Protein AF-A0A8S0RUM5-F1 (afdb_monomer)

InterPro domains:
  IPR011009 Protein kinase-like domain superfamily [SSF56112] (21-64)

Secondary structure (DSSP, 8-state):
---------------S-S------PPP--HHHHHHHTTTT-GGGEEEEETTEEEE----TTS--SHHHHH-TTSGGGGS-GGGTT-S-HHHHHHHHHHHHHHT-SSSTTSPPHHHHHHHHHHHHT-

Radius of gyration: 18.75 Å; Cα contacts (8 Å, |Δi|>4): 75; chains: 1; bounding box: 41×45×43 Å

Mean predicted aligned error: 11.13 Å

Structure (mmCIF, N/CA/C/O backbone):
data_AF-A0A8S0RUM5-F1
#
_entry.id   AF-A0A8S0RUM5-F1
#
loop_
_atom_site.group_PDB
_atom_site.id
_atom_site.type_symbol
_atom_site.label_atom_id
_atom_site.label_alt_id
_atom_site.label_comp_id
_atom_site.label_asym_id
_atom_site.label_entity_id
_atom_site.label_seq_id
_atom_site.pdbx_PDB_ins_code
_atom_site.Cartn_x
_atom_site.Cartn_y
_atom_site.Cartn_z
_atom_site.occupancy
_atom_site.B_iso_or_equiv
_atom_site.auth_seq_id
_atom_site.auth_comp_id
_atom_site.auth_asym_id
_atom_site.auth_atom_id
_atom_site.pdbx_PDB_model_num
ATOM 1 N N . MET A 1 1 ? 23.523 -12.762 -22.769 1.00 34.81 1 MET A N 1
ATOM 2 C CA . MET A 1 1 ? 23.189 -13.859 -21.831 1.00 34.81 1 MET A CA 1
ATOM 3 C C . MET A 1 1 ? 21.965 -13.435 -21.033 1.00 34.81 1 MET A C 1
ATOM 5 O O . MET A 1 1 ? 22.093 -12.674 -20.083 1.00 34.81 1 MET A O 1
ATOM 9 N N . SER A 1 2 ? 20.772 -13.821 -21.484 1.00 35.59 2 SER A N 1
ATOM 10 C CA . SER A 1 2 ? 19.510 -13.407 -20.863 1.00 35.59 2 SER A CA 1
ATOM 11 C C . SER A 1 2 ? 19.361 -14.082 -19.500 1.00 35.59 2 SER A C 1
ATOM 13 O O . SER A 1 2 ? 19.150 -15.293 -19.429 1.00 35.59 2 SER A O 1
ATOM 15 N N . LYS A 1 3 ? 19.505 -13.318 -18.412 1.00 47.19 3 LYS A N 1
ATOM 16 C CA . LYS A 1 3 ? 19.184 -13.803 -17.067 1.00 47.19 3 LYS A CA 1
ATOM 17 C C . LYS A 1 3 ? 17.674 -14.049 -17.022 1.00 47.19 3 LYS A C 1
ATOM 19 O O . LYS A 1 3 ? 16.892 -13.106 -17.071 1.00 47.19 3 LYS A O 1
ATOM 24 N N . LYS A 1 4 ? 17.265 -15.321 -17.008 1.00 35.81 4 LYS A N 1
ATOM 25 C CA . LYS A 1 4 ? 15.861 -15.699 -16.812 1.00 35.81 4 LYS A CA 1
ATOM 26 C C . LYS A 1 4 ? 15.428 -15.215 -15.420 1.00 35.81 4 LYS A C 1
ATOM 28 O O . LYS A 1 4 ? 16.185 -15.437 -14.471 1.00 35.81 4 LYS A O 1
ATOM 33 N N . PRO A 1 5 ? 14.257 -14.575 -15.275 1.00 40.28 5 PRO A N 1
ATOM 34 C CA . PRO A 1 5 ? 13.740 -14.231 -13.959 1.00 40.28 5 PRO A CA 1
ATOM 35 C C . PRO A 1 5 ? 13.565 -15.523 -13.153 1.00 40.28 5 PRO A C 1
ATOM 37 O O . PRO A 1 5 ? 12.939 -16.477 -13.622 1.00 40.28 5 PRO A O 1
ATOM 40 N N . LYS A 1 6 ? 14.169 -15.585 -11.961 1.00 40.16 6 LYS A N 1
ATOM 41 C CA . LYS A 1 6 ? 13.940 -16.688 -11.026 1.00 40.16 6 LYS A CA 1
ATOM 42 C C . LYS A 1 6 ? 12.518 -16.535 -10.496 1.00 40.16 6 LYS A C 1
ATOM 44 O O . LYS A 1 6 ? 12.236 -15.601 -9.753 1.00 40.16 6 LYS A O 1
ATOM 49 N N . LEU A 1 7 ? 11.624 -17.431 -10.910 1.00 43.28 7 LEU A N 1
ATOM 50 C CA . LEU A 1 7 ? 10.330 -17.578 -10.259 1.00 43.28 7 LEU A CA 1
ATOM 51 C C . LEU A 1 7 ? 10.585 -18.034 -8.826 1.00 43.28 7 LEU A C 1
ATOM 53 O O . LEU A 1 7 ? 11.175 -19.093 -8.605 1.00 43.28 7 LEU A O 1
ATOM 57 N N . VAL A 1 8 ? 10.129 -17.238 -7.864 1.00 39.03 8 VAL A N 1
ATOM 58 C CA . VAL A 1 8 ? 9.930 -17.714 -6.500 1.00 39.03 8 VAL A CA 1
ATOM 59 C C . VAL A 1 8 ? 8.791 -18.724 -6.582 1.00 39.03 8 VAL A C 1
ATOM 61 O O . VAL A 1 8 ? 7.615 -18.374 -6.547 1.00 39.03 8 VAL A O 1
ATOM 64 N N . HIS A 1 9 ? 9.143 -19.991 -6.776 1.00 33.19 9 HIS A N 1
ATOM 65 C CA . HIS A 1 9 ? 8.258 -21.091 -6.450 1.00 33.19 9 HIS A CA 1
ATOM 66 C C . HIS A 1 9 ? 8.131 -21.074 -4.928 1.00 33.19 9 HIS A C 1
ATOM 68 O O . HIS A 1 9 ? 8.984 -21.607 -4.223 1.00 33.19 9 HIS A O 1
ATOM 74 N N . CYS A 1 10 ? 7.105 -20.405 -4.404 1.00 33.91 10 CYS A N 1
ATOM 75 C CA . CYS A 1 10 ? 6.753 -20.542 -2.999 1.00 33.91 10 CYS A CA 1
ATOM 76 C C . CYS A 1 10 ? 6.012 -21.875 -2.824 1.00 33.91 10 CYS A C 1
ATOM 78 O O . CYS A 1 10 ? 4.830 -21.914 -2.505 1.00 33.91 10 CYS A O 1
ATOM 80 N N . SER A 1 11 ? 6.701 -22.990 -3.073 1.00 33.28 11 SER A N 1
ATOM 81 C CA . SER A 1 11 ? 6.450 -24.166 -2.254 1.00 33.28 11 SER A CA 1
ATOM 82 C C . SER A 1 11 ? 7.289 -23.960 -1.013 1.00 33.28 11 SER A C 1
ATOM 84 O O . SER A 1 11 ? 8.488 -24.240 -0.997 1.00 33.28 11 SER A O 1
ATOM 86 N N . PHE A 1 12 ? 6.654 -23.439 0.022 1.00 35.84 12 PHE A N 1
ATOM 87 C CA . PHE A 1 12 ? 7.101 -23.741 1.363 1.00 35.84 12 PHE A CA 1
ATOM 88 C C . PHE A 1 12 ? 6.912 -25.257 1.529 1.00 35.84 12 PHE A C 1
ATOM 90 O O . PHE A 1 12 ? 5.824 -25.724 1.852 1.00 35.84 12 PHE A O 1
ATOM 97 N N . VAL A 1 13 ? 7.928 -26.047 1.166 1.00 35.97 13 VAL A N 1
ATOM 98 C CA . VAL A 1 13 ? 8.019 -27.421 1.653 1.00 35.97 13 VAL A CA 1
ATOM 99 C C . VAL A 1 13 ? 8.534 -27.279 3.074 1.00 35.97 13 VAL A C 1
ATOM 101 O O . VAL A 1 13 ? 9.727 -27.096 3.293 1.00 35.97 13 VAL A O 1
ATOM 104 N N . SER A 1 14 ? 7.612 -27.279 4.029 1.00 35.78 14 SER A N 1
ATOM 105 C CA . SER A 1 14 ? 7.935 -27.696 5.386 1.00 35.78 14 SER A CA 1
ATOM 106 C C . SER A 1 14 ? 7.736 -29.197 5.451 1.00 35.78 14 SER A C 1
ATOM 108 O O . SER A 1 14 ? 6.626 -29.674 5.673 1.00 35.78 14 SER A O 1
ATOM 110 N N . GLU A 1 15 ? 8.815 -29.940 5.249 1.00 60.62 15 GLU A N 1
ATOM 111 C CA . GLU A 1 15 ? 8.984 -31.188 5.983 1.00 60.62 15 GLU A CA 1
ATOM 112 C C . GLU A 1 15 ? 9.389 -30.785 7.400 1.00 60.62 15 GLU A C 1
ATOM 114 O O . GLU A 1 15 ? 10.513 -30.359 7.634 1.00 60.62 15 GLU A O 1
ATOM 119 N N . ASP A 1 16 ? 8.393 -30.694 8.284 1.00 43.38 16 ASP A N 1
ATOM 120 C CA . ASP A 1 16 ? 8.361 -31.410 9.564 1.00 43.38 16 ASP A CA 1
ATOM 121 C C . ASP A 1 16 ? 7.113 -31.017 10.380 1.00 43.38 16 ASP A C 1
ATOM 123 O O . ASP A 1 16 ? 6.538 -29.938 10.242 1.00 43.38 16 ASP A O 1
ATOM 127 N N . ALA A 1 17 ? 6.624 -31.990 11.144 1.00 51.34 17 ALA A N 1
ATOM 128 C CA . ALA A 1 17 ? 5.237 -32.171 11.548 1.00 51.34 17 ALA A CA 1
ATOM 129 C C . ALA A 1 17 ? 4.653 -31.144 12.548 1.00 51.34 17 ALA A C 1
ATOM 131 O O . ALA A 1 17 ? 5.326 -30.663 13.453 1.00 51.34 17 ALA A O 1
ATOM 132 N N . ALA A 1 18 ? 3.325 -30.969 12.433 1.00 44.50 18 ALA A N 1
ATOM 133 C CA . ALA A 1 18 ? 2.377 -30.404 13.407 1.00 44.50 18 ALA A CA 1
ATOM 134 C C . ALA A 1 18 ? 2.308 -28.868 13.577 1.00 44.50 18 ALA A C 1
ATOM 136 O O . ALA A 1 18 ? 2.697 -28.342 14.610 1.00 44.50 18 ALA A O 1
ATOM 137 N N . ASN A 1 19 ? 1.684 -28.163 12.620 1.00 40.94 19 ASN A N 1
ATOM 138 C CA . ASN A 1 19 ? 0.567 -27.222 12.864 1.00 40.94 19 ASN A CA 1
ATOM 139 C C . ASN A 1 19 ? 0.061 -26.679 11.514 1.00 40.94 19 ASN A C 1
ATOM 141 O O . ASN A 1 19 ? 0.758 -25.934 10.828 1.00 40.94 19 ASN A O 1
ATOM 145 N N . GLN A 1 20 ? -1.139 -27.073 11.092 1.00 49.50 20 GLN A N 1
ATOM 146 C CA . GLN A 1 20 ? -1.671 -26.726 9.775 1.00 49.50 20 GLN A CA 1
ATOM 147 C C . GLN A 1 20 ? -2.290 -25.319 9.789 1.00 49.50 20 GLN A C 1
ATOM 149 O O . GLN A 1 20 ? -3.509 -25.171 9.837 1.00 49.50 20 GLN A O 1
ATOM 154 N N . SER A 1 21 ? -1.465 -24.270 9.705 1.00 48.81 21 SER A N 1
ATOM 155 C CA . SER A 1 21 ? -1.946 -22.958 9.262 1.00 48.81 21 SER A CA 1
ATOM 156 C C . SER A 1 21 ? -2.039 -22.981 7.734 1.00 48.81 21 SER A C 1
ATOM 158 O O . SER A 1 21 ? -1.058 -22.926 6.997 1.00 48.81 21 SER A O 1
ATOM 160 N N . LYS A 1 22 ? -3.259 -23.166 7.231 1.00 45.38 22 LYS A N 1
ATOM 161 C CA . LYS A 1 22 ? -3.564 -23.131 5.799 1.00 45.38 22 LYS A CA 1
ATOM 162 C C . LYS A 1 22 ? -3.261 -21.714 5.296 1.00 45.38 22 LYS A C 1
ATOM 164 O O . LYS A 1 22 ? -4.058 -20.804 5.507 1.00 45.38 22 LYS A O 1
ATOM 169 N N . SER A 1 23 ? -2.090 -21.493 4.699 1.00 58.38 23 SER A N 1
ATOM 170 C CA . SER A 1 23 ? -1.753 -20.193 4.124 1.00 58.38 23 SER A CA 1
ATOM 171 C C . SER A 1 23 ? -2.713 -19.915 2.964 1.00 58.38 23 SER A C 1
ATOM 173 O O . SER A 1 23 ? -2.686 -20.582 1.934 1.00 58.38 23 SER A O 1
ATOM 175 N N . ASN A 1 24 ? -3.595 -18.925 3.124 1.00 62.47 24 ASN A N 1
ATOM 176 C CA . ASN A 1 24 ? -4.504 -18.456 2.068 1.00 62.47 24 ASN A CA 1
ATOM 177 C C . ASN A 1 24 ? -3.758 -17.609 1.015 1.00 62.47 24 ASN A C 1
ATOM 179 O O . ASN A 1 24 ? -4.287 -16.628 0.495 1.00 62.47 24 ASN A O 1
ATOM 183 N N . ALA A 1 25 ? -2.497 -17.943 0.732 1.00 69.44 25 ALA A N 1
ATOM 184 C CA . ALA A 1 25 ? -1.697 -17.229 -0.244 1.00 69.44 25 ALA A CA 1
ATOM 185 C C . ALA A 1 25 ? -2.206 -17.557 -1.650 1.00 69.44 25 ALA A C 1
ATOM 187 O O . ALA A 1 25 ? -2.301 -18.721 -2.043 1.00 69.44 25 ALA A O 1
ATOM 188 N N . MET A 1 26 ? -2.531 -16.519 -2.416 1.00 73.25 26 MET A N 1
ATOM 189 C CA . MET A 1 26 ? -2.928 -16.684 -3.806 1.00 73.25 26 MET A CA 1
ATOM 190 C C . MET A 1 26 ? -1.706 -17.070 -4.646 1.00 73.25 26 MET A C 1
ATOM 192 O O . MET A 1 26 ? -0.671 -16.404 -4.597 1.00 73.25 26 MET A O 1
ATOM 196 N N . VAL A 1 27 ? -1.826 -18.155 -5.409 1.00 83.25 27 VAL A N 1
ATOM 197 C CA . VAL A 1 27 ? -0.780 -18.632 -6.320 1.00 83.25 27 VAL A CA 1
ATOM 198 C C . VAL A 1 27 ? -1.059 -18.092 -7.719 1.00 83.25 27 VAL A C 1
ATOM 200 O O . VAL A 1 27 ? -2.176 -18.217 -8.211 1.00 83.25 27 VAL A O 1
ATOM 203 N N . PHE A 1 28 ? -0.034 -17.532 -8.366 1.00 84.94 28 PHE A N 1
ATOM 204 C CA . PHE A 1 28 ? -0.114 -17.008 -9.731 1.00 84.94 28 PHE A CA 1
ATOM 205 C C . PHE A 1 28 ? 0.839 -17.751 -10.664 1.00 84.94 28 PHE A C 1
ATOM 207 O O . PHE A 1 28 ? 1.995 -18.021 -10.332 1.00 84.94 28 PHE A O 1
ATOM 214 N N . SER A 1 29 ? 0.371 -18.034 -11.871 1.00 90.31 29 SER A N 1
ATOM 215 C CA . SER A 1 29 ? 1.173 -18.550 -12.972 1.00 90.31 29 SER A CA 1
ATOM 216 C C . SER A 1 29 ? 2.084 -17.469 -13.562 1.00 90.31 29 SER A C 1
ATOM 218 O O . SER A 1 29 ? 1.793 -16.271 -13.538 1.00 90.31 29 SER A O 1
ATOM 220 N N . PHE A 1 30 ? 3.175 -17.894 -14.205 1.00 89.12 30 PHE A N 1
ATOM 221 C CA . PHE A 1 30 ? 4.058 -16.976 -14.930 1.00 89.12 30 PHE A CA 1
ATOM 222 C C . PHE A 1 30 ? 3.310 -16.147 -15.987 1.00 89.12 30 PHE A C 1
ATOM 224 O O . PHE A 1 30 ? 3.631 -14.977 -16.202 1.00 89.12 30 PHE A O 1
ATOM 231 N N . ARG A 1 31 ? 2.299 -16.733 -16.641 1.00 91.38 31 ARG A N 1
ATOM 232 C CA . ARG A 1 31 ? 1.486 -16.051 -17.657 1.00 91.38 31 ARG A CA 1
ATOM 233 C C . ARG A 1 31 ? 0.673 -14.905 -17.052 1.00 91.38 31 ARG A C 1
ATOM 235 O O . ARG A 1 31 ? 0.619 -13.829 -17.650 1.00 91.38 31 ARG A O 1
ATOM 242 N N . GLU A 1 32 ? 0.088 -15.109 -15.876 1.00 90.44 32 GLU A N 1
ATOM 243 C CA . GLU A 1 32 ? -0.632 -14.060 -15.144 1.00 90.44 32 GLU A CA 1
ATOM 244 C C . GLU A 1 32 ? 0.317 -12.938 -14.734 1.00 90.44 32 GLU A C 1
ATOM 246 O O . GLU A 1 32 ? 0.037 -11.778 -15.016 1.00 90.44 32 GLU A O 1
ATOM 251 N N . LEU A 1 33 ? 1.488 -13.273 -14.183 1.00 90.88 33 LEU A N 1
ATOM 252 C CA . LEU A 1 33 ? 2.501 -12.279 -13.815 1.00 90.88 33 LEU A CA 1
ATOM 253 C C . LEU A 1 33 ? 3.005 -11.484 -15.028 1.00 90.88 33 LEU A C 1
ATOM 255 O O . LEU A 1 33 ? 3.166 -10.264 -14.962 1.00 90.88 33 LEU A O 1
ATOM 259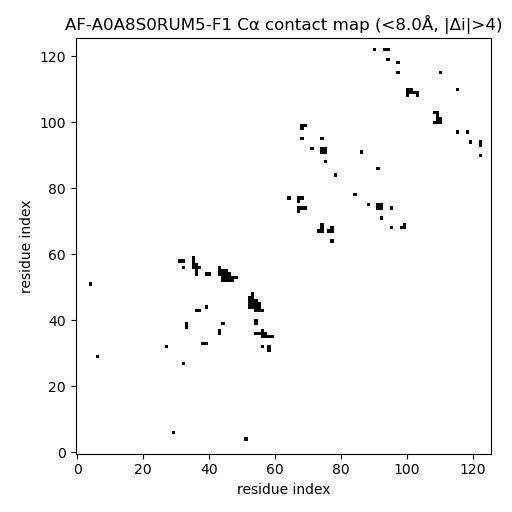 N N . THR A 1 34 ? 3.215 -12.157 -16.160 1.00 91.44 34 THR A N 1
ATOM 260 C CA . THR A 1 34 ? 3.625 -11.518 -17.419 1.00 91.44 34 THR A CA 1
ATOM 261 C C . THR A 1 34 ? 2.554 -10.543 -17.899 1.00 91.44 34 THR A C 1
ATOM 263 O O . THR A 1 34 ? 2.871 -9.417 -18.267 1.00 91.44 34 THR A O 1
ATOM 266 N N . THR A 1 35 ? 1.282 -10.941 -17.857 1.00 93.25 35 THR A N 1
ATOM 267 C CA . THR A 1 35 ? 0.160 -10.081 -18.259 1.00 93.25 35 THR A CA 1
ATOM 268 C C . THR A 1 35 ? 0.027 -8.891 -17.307 1.00 93.25 35 THR A C 1
ATOM 270 O O . THR A 1 35 ? -0.004 -7.744 -17.749 1.00 93.25 35 THR A O 1
ATOM 273 N N . ALA A 1 36 ? 0.069 -9.147 -15.996 1.00 91.62 36 ALA A N 1
ATOM 274 C CA . ALA A 1 36 ? -0.059 -8.136 -14.955 1.00 91.62 36 ALA A CA 1
ATOM 275 C C . ALA A 1 36 ? 1.032 -7.061 -15.035 1.00 91.62 36 ALA A C 1
ATOM 277 O O . ALA A 1 36 ? 0.753 -5.888 -14.795 1.00 91.62 36 ALA A O 1
ATOM 278 N N . THR A 1 37 ? 2.264 -7.443 -15.380 1.00 92.88 37 THR A N 1
ATOM 279 C CA . THR A 1 37 ? 3.421 -6.534 -15.504 1.00 92.88 37 THR A CA 1
ATOM 280 C C . THR A 1 37 ? 3.594 -5.945 -16.907 1.00 92.88 37 THR A C 1
ATOM 282 O O . THR A 1 37 ? 4.571 -5.232 -17.152 1.00 92.88 37 THR A O 1
ATOM 285 N N . ASN A 1 38 ? 2.667 -6.224 -17.834 1.00 93.06 38 ASN A N 1
ATOM 286 C CA . ASN A 1 38 ? 2.761 -5.855 -19.248 1.00 93.06 38 ASN A CA 1
ATOM 287 C C . ASN A 1 38 ? 4.079 -6.336 -19.885 1.00 93.06 38 ASN A C 1
ATOM 289 O O . ASN A 1 38 ? 4.837 -5.550 -20.446 1.00 93.06 38 ASN A O 1
ATOM 293 N N . HIS A 1 39 ? 4.363 -7.633 -19.762 1.00 93.75 39 HIS A N 1
ATOM 294 C CA . HIS A 1 39 ? 5.580 -8.307 -20.222 1.00 93.75 39 HIS A CA 1
ATOM 295 C C . HIS A 1 39 ? 6.874 -7.786 -19.581 1.00 93.75 39 HIS A C 1
ATOM 297 O O . HIS A 1 39 ? 7.885 -7.651 -20.269 1.00 93.75 39 HIS A O 1
ATOM 303 N N . PHE A 1 40 ? 6.856 -7.491 -18.275 1.00 93.00 40 PHE A N 1
ATOM 304 C CA . PHE A 1 40 ? 8.020 -6.960 -17.548 1.00 93.00 40 PHE A CA 1
ATOM 305 C C . PHE A 1 40 ? 8.616 -5.696 -18.203 1.00 93.00 40 PHE A C 1
ATOM 307 O O . PHE A 1 40 ? 9.833 -5.522 -18.282 1.00 93.00 40 PHE A O 1
ATOM 314 N N . ARG A 1 41 ? 7.754 -4.806 -18.716 1.00 92.19 41 ARG A N 1
ATOM 315 C CA . ARG A 1 41 ? 8.178 -3.560 -19.374 1.00 92.19 41 ARG A CA 1
ATOM 316 C C . ARG A 1 41 ? 8.951 -2.645 -18.423 1.00 92.19 41 ARG A C 1
ATOM 318 O O . ARG A 1 41 ? 8.614 -2.527 -17.248 1.00 92.19 41 ARG A O 1
ATOM 325 N N . GLN A 1 42 ? 9.904 -1.887 -18.971 1.00 89.88 42 GLN A N 1
ATOM 326 C CA . GLN A 1 42 ? 10.715 -0.930 -18.206 1.00 89.88 42 GLN A CA 1
ATOM 327 C C . GLN A 1 42 ? 9.878 0.153 -17.508 1.00 89.88 42 GLN A C 1
ATOM 329 O O . GLN A 1 42 ? 10.213 0.559 -16.404 1.00 89.88 42 GLN A O 1
ATOM 334 N N . GLY A 1 43 ? 8.760 0.587 -18.101 1.00 87.62 43 GLY A N 1
ATOM 335 C CA . GLY A 1 43 ? 7.846 1.544 -17.459 1.00 87.62 43 GLY A CA 1
ATOM 336 C C . GLY A 1 43 ? 7.168 1.010 -16.189 1.00 87.62 43 GLY A C 1
ATOM 337 O O . GLY A 1 43 ? 6.649 1.789 -15.397 1.00 87.62 43 GLY A O 1
ATOM 338 N N . SER A 1 44 ? 7.191 -0.307 -15.981 1.00 85.56 44 SER A N 1
ATOM 339 C CA . SER A 1 44 ? 6.726 -0.956 -14.7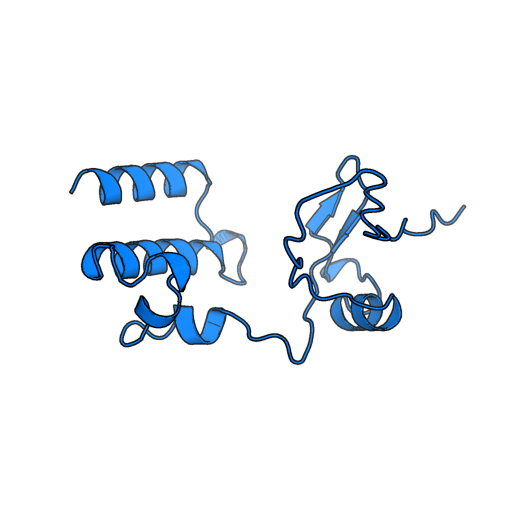58 1.00 85.56 44 SER A CA 1
ATOM 340 C C . SER A 1 44 ? 7.865 -1.222 -13.771 1.00 85.56 44 SER A C 1
ATOM 342 O O . SER A 1 44 ? 7.596 -1.687 -12.672 1.00 85.56 44 SER A O 1
ATOM 344 N N . PHE A 1 45 ? 9.127 -0.986 -14.128 1.00 87.56 45 PHE A N 1
ATOM 345 C CA . PHE A 1 45 ? 10.261 -1.264 -13.250 1.00 87.56 45 PHE A CA 1
ATOM 346 C C . PHE A 1 45 ? 10.257 -0.320 -12.041 1.00 87.56 45 PHE A C 1
ATOM 348 O O . PHE A 1 45 ? 10.157 0.895 -12.191 1.00 87.56 45 PHE A O 1
ATOM 355 N N . ILE A 1 46 ? 10.359 -0.893 -10.843 1.00 88.44 46 ILE A N 1
ATOM 356 C CA . ILE A 1 46 ? 10.389 -0.158 -9.572 1.00 88.44 46 ILE A CA 1
ATOM 357 C C . ILE A 1 46 ? 11.828 -0.055 -9.053 1.00 88.44 46 ILE A C 1
ATOM 359 O O . ILE A 1 46 ? 12.228 0.992 -8.555 1.00 88.44 46 ILE A O 1
ATOM 363 N N . GLY A 1 47 ? 12.608 -1.132 -9.166 1.00 89.38 47 GLY A N 1
ATOM 364 C CA . GLY A 1 47 ? 13.977 -1.199 -8.656 1.00 89.38 47 GLY A CA 1
ATOM 365 C C . GLY A 1 47 ? 14.552 -2.611 -8.729 1.00 89.38 47 GLY A C 1
ATOM 366 O O . GLY A 1 47 ? 13.862 -3.547 -9.121 1.00 89.38 47 GLY A O 1
ATOM 367 N N . GLU A 1 48 ? 15.815 -2.777 -8.348 1.00 93.88 48 GLU A N 1
ATOM 368 C CA . GLU A 1 48 ? 16.490 -4.079 -8.297 1.00 93.88 48 GLU A CA 1
ATOM 369 C C . GLU A 1 48 ? 17.118 -4.275 -6.916 1.00 93.88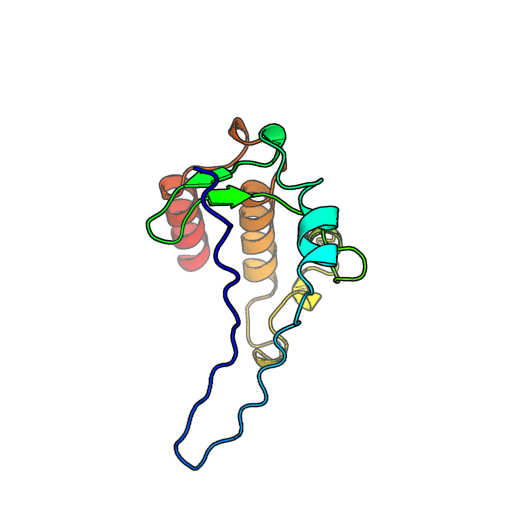 48 GLU A C 1
ATOM 371 O O . GLU A 1 48 ? 17.839 -3.409 -6.422 1.00 93.88 48 GLU A O 1
ATOM 376 N N . GLY A 1 49 ? 16.801 -5.403 -6.281 1.00 87.25 49 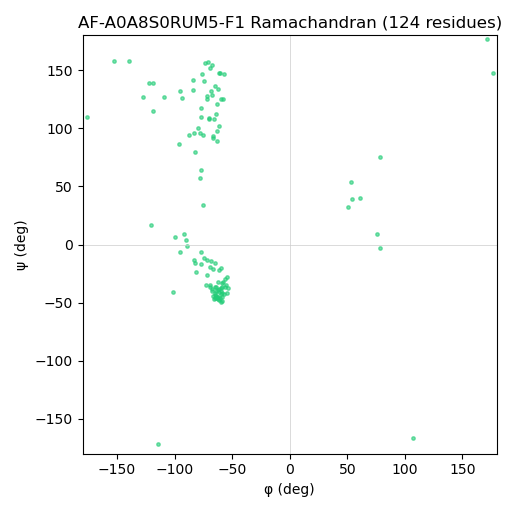GLY A N 1
ATOM 377 C CA . GLY A 1 49 ? 17.391 -5.826 -5.011 1.00 87.25 49 GLY A CA 1
ATOM 378 C C . GLY A 1 49 ? 18.219 -7.100 -5.175 1.00 87.25 49 GLY A C 1
ATOM 379 O O . GLY A 1 49 ? 18.395 -7.610 -6.279 1.00 87.25 49 GLY A O 1
ATOM 380 N N . SER A 1 50 ? 18.676 -7.686 -4.066 1.00 91.44 50 SER A N 1
ATOM 381 C CA . SER A 1 50 ? 19.424 -8.959 -4.075 1.00 91.44 50 SER A CA 1
ATOM 382 C C . SER A 1 50 ? 18.630 -10.143 -4.650 1.00 91.44 50 SER A C 1
ATOM 384 O O . SER A 1 50 ? 19.215 -11.118 -5.119 1.00 91.44 50 SER A O 1
ATOM 386 N N . TYR A 1 51 ? 17.301 -10.043 -4.654 1.00 87.00 51 TYR A N 1
ATOM 387 C CA . TYR A 1 51 ? 16.383 -11.038 -5.212 1.00 87.00 51 TYR A CA 1
ATOM 388 C C . TYR A 1 51 ? 16.063 -10.811 -6.699 1.00 87.00 51 TYR A C 1
ATOM 390 O O . TYR A 1 51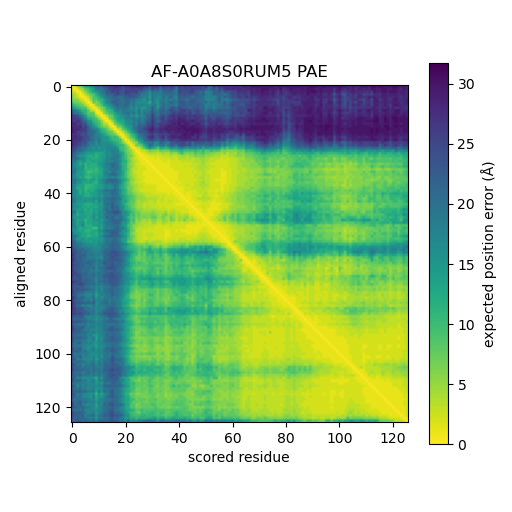 ? 15.358 -11.618 -7.304 1.00 87.00 51 TYR A O 1
ATOM 398 N N . GLY A 1 52 ? 16.611 -9.751 -7.301 1.00 90.50 52 GLY A N 1
ATOM 399 C CA . GLY A 1 52 ? 16.426 -9.402 -8.704 1.00 90.50 52 GLY A CA 1
ATOM 400 C C . GLY A 1 52 ? 15.513 -8.190 -8.927 1.00 90.50 52 GLY A C 1
ATOM 401 O O . GLY A 1 52 ? 15.252 -7.418 -7.997 1.00 90.50 52 GLY A O 1
ATOM 402 N N . PRO A 1 53 ? 15.068 -7.985 -10.179 1.00 90.50 53 PRO A N 1
ATOM 403 C CA . PRO A 1 53 ? 14.287 -6.820 -10.569 1.00 90.50 53 PRO A CA 1
ATOM 404 C C . PRO A 1 53 ? 12.841 -6.905 -10.068 1.00 90.50 53 PRO A C 1
ATOM 406 O O . PRO A 1 53 ? 12.199 -7.955 -10.112 1.00 90.50 53 PRO A O 1
ATOM 409 N N . VAL A 1 54 ? 12.314 -5.765 -9.636 1.00 91.69 54 VAL A N 1
ATOM 410 C CA . VAL A 1 54 ? 10.961 -5.587 -9.112 1.00 91.69 54 VAL A CA 1
ATOM 411 C C . VAL A 1 54 ? 10.148 -4.789 -10.123 1.00 91.69 54 VAL A C 1
ATOM 413 O O . VAL A 1 54 ? 10.544 -3.696 -10.529 1.00 91.69 54 VAL A O 1
ATOM 416 N N . TYR A 1 55 ? 8.988 -5.322 -10.508 1.00 91.56 55 TYR A N 1
ATOM 417 C CA . TYR A 1 55 ? 8.078 -4.694 -11.463 1.00 91.56 55 TYR A CA 1
ATOM 418 C C . TYR A 1 55 ? 6.694 -4.478 -10.842 1.00 91.56 55 TYR A C 1
ATOM 420 O O . TYR A 1 55 ? 6.162 -5.354 -10.163 1.00 91.56 55 TYR A O 1
ATOM 428 N N . LYS A 1 56 ? 6.083 -3.326 -11.121 1.00 88.44 56 LYS A N 1
ATOM 429 C CA . LYS A 1 56 ? 4.677 -3.019 -10.855 1.00 88.44 56 LYS A CA 1
ATOM 430 C C . LYS A 1 56 ? 3.802 -3.876 -11.770 1.00 88.44 56 LYS A C 1
ATOM 432 O O . LYS A 1 56 ? 4.020 -3.920 -12.980 1.00 88.44 56 LYS A O 1
ATOM 437 N N . GLY A 1 57 ? 2.782 -4.515 -11.209 1.00 88.81 57 GLY A N 1
ATOM 438 C CA . GLY A 1 57 ? 1.777 -5.230 -11.987 1.00 88.81 57 GLY A CA 1
ATOM 439 C C . GLY A 1 57 ? 0.369 -5.031 -11.441 1.00 88.81 57 GLY A C 1
ATOM 440 O O . GLY A 1 57 ? 0.196 -4.674 -10.276 1.00 88.81 57 GLY A O 1
ATOM 441 N N . LYS A 1 58 ? -0.640 -5.241 -12.290 1.00 86.50 58 LYS A N 1
ATOM 442 C CA . LYS A 1 58 ? -2.056 -5.244 -11.904 1.00 86.50 58 LYS A CA 1
ATOM 443 C C . LYS A 1 58 ? -2.651 -6.618 -12.199 1.00 86.50 58 LYS A C 1
ATOM 445 O O . LYS A 1 58 ? -2.723 -7.013 -13.355 1.00 86.50 58 LYS A O 1
ATOM 450 N N . ILE A 1 59 ? -3.059 -7.331 -11.154 1.00 86.75 59 ILE A N 1
ATOM 451 C CA . ILE A 1 59 ? -3.707 -8.641 -11.264 1.00 86.75 59 ILE A CA 1
ATOM 452 C C . ILE A 1 59 ? -5.222 -8.432 -11.279 1.00 86.75 59 ILE A C 1
ATOM 454 O O . ILE A 1 59 ? -5.772 -7.778 -10.392 1.00 86.75 59 ILE A O 1
ATOM 458 N N . GLU A 1 60 ? -5.894 -8.962 -12.295 1.00 77.75 60 GLU A N 1
ATOM 459 C CA . GLU A 1 60 ? -7.351 -8.891 -12.425 1.00 77.75 60 GLU A CA 1
ATOM 460 C C . GLU A 1 60 ? -8.029 -9.885 -11.469 1.00 77.75 60 GLU A C 1
ATOM 462 O O . GLU A 1 60 ? -7.480 -10.941 -11.171 1.00 77.75 60 GLU A O 1
ATOM 467 N N . GLY A 1 61 ? -9.207 -9.542 -10.942 1.00 71.56 61 GLY A N 1
ATOM 468 C CA . GLY A 1 61 ? -9.976 -10.435 -10.061 1.00 71.56 61 GLY A CA 1
ATOM 469 C C . GLY A 1 61 ? -9.501 -10.518 -8.605 1.00 71.56 61 GLY A C 1
ATOM 470 O O . GLY A 1 61 ? -10.172 -11.141 -7.788 1.00 71.56 61 GLY A O 1
ATOM 471 N N . THR A 1 62 ? -8.404 -9.850 -8.240 1.00 68.88 62 THR A N 1
ATOM 472 C CA . THR A 1 62 ? -8.067 -9.629 -6.826 1.00 68.88 62 THR A CA 1
ATOM 473 C C . THR A 1 62 ? -8.813 -8.404 -6.306 1.00 68.88 62 THR A C 1
ATOM 475 O O . THR A 1 62 ? -8.856 -7.362 -6.967 1.00 68.88 62 THR A O 1
ATOM 478 N N . GLY A 1 63 ? -9.430 -8.525 -5.127 1.00 63.06 63 GLY A N 1
ATOM 479 C CA . GLY A 1 63 ? -10.053 -7.396 -4.445 1.00 63.06 63 GLY A CA 1
ATOM 480 C C . GLY A 1 63 ? -8.988 -6.354 -4.127 1.00 63.06 63 GLY A C 1
ATOM 481 O O . GLY A 1 63 ? -8.196 -6.527 -3.206 1.00 63.06 63 GLY A O 1
ATOM 482 N N . GLN A 1 64 ? -8.921 -5.284 -4.917 1.00 68.38 64 GLN A N 1
ATOM 483 C CA . GLN A 1 64 ? -8.057 -4.160 -4.580 1.00 68.38 64 GLN A CA 1
ATOM 484 C C . GLN A 1 64 ? -8.587 -3.539 -3.288 1.00 68.38 64 GLN A C 1
ATOM 486 O O . GLN A 1 64 ? -9.786 -3.325 -3.168 1.00 68.38 64 GLN A O 1
ATOM 491 N N . ALA A 1 65 ? -7.707 -3.197 -2.348 1.00 75.88 65 ALA A N 1
ATOM 492 C CA . ALA A 1 65 ? -8.105 -2.448 -1.153 1.00 75.88 65 ALA A CA 1
ATOM 493 C C . ALA A 1 65 ? -8.495 -0.991 -1.481 1.00 75.88 65 ALA A C 1
ATOM 495 O O . ALA A 1 65 ? -9.189 -0.336 -0.712 1.00 75.88 65 ALA A O 1
ATOM 496 N N . ARG A 1 66 ? -8.073 -0.470 -2.644 1.00 76.12 66 ARG A N 1
ATOM 497 C CA . ARG A 1 66 ? -8.271 0.933 -3.053 1.00 76.12 66 ARG A CA 1
ATOM 498 C C . ARG A 1 66 ? -9.721 1.446 -3.023 1.00 76.12 66 ARG A C 1
ATOM 500 O O . ARG A 1 66 ? -9.897 2.577 -2.583 1.00 76.12 66 ARG A O 1
ATOM 507 N N . PRO A 1 67 ? -10.750 0.696 -3.461 1.00 74.56 67 PRO A N 1
ATOM 508 C CA . PRO A 1 67 ? -12.140 1.127 -3.333 1.00 74.56 67 PRO A CA 1
ATOM 509 C C . PRO A 1 67 ? -12.540 1.357 -1.871 1.00 74.56 67 PRO A C 1
ATOM 511 O O . PRO A 1 67 ? -13.183 2.357 -1.579 1.00 74.56 67 PRO A O 1
ATOM 514 N N . PHE A 1 68 ? -12.086 0.495 -0.955 1.00 76.50 68 PHE A N 1
ATOM 515 C CA . PHE A 1 68 ? -12.351 0.615 0.481 1.00 76.50 68 PHE A CA 1
ATOM 516 C C . PHE A 1 68 ? -11.552 1.754 1.128 1.00 76.50 68 PHE A C 1
ATOM 518 O O . PHE A 1 68 ? -12.074 2.451 1.988 1.00 76.50 68 PHE A O 1
ATOM 525 N N . LEU A 1 69 ? -10.318 2.002 0.670 1.00 84.75 69 LEU A N 1
ATOM 526 C CA . LEU A 1 69 ? -9.501 3.134 1.135 1.00 84.75 69 LEU A CA 1
ATOM 527 C C . LEU A 1 69 ? -10.132 4.497 0.812 1.00 84.75 69 LEU A C 1
ATOM 529 O O . LEU A 1 69 ? -9.954 5.446 1.568 1.00 84.75 69 LEU A O 1
ATOM 533 N N . ASN A 1 70 ? -10.858 4.602 -0.304 1.00 83.25 70 ASN A N 1
ATOM 534 C CA . ASN A 1 70 ? -11.546 5.836 -0.693 1.00 83.25 70 ASN A CA 1
ATOM 535 C C . ASN A 1 70 ? -12.917 6.004 -0.020 1.00 83.25 70 ASN A C 1
ATOM 537 O O . ASN A 1 70 ? -13.486 7.096 -0.066 1.00 83.25 70 ASN A O 1
ATOM 541 N N . ASP A 1 71 ? -13.456 4.951 0.594 1.00 85.69 71 ASP A N 1
ATOM 542 C CA . ASP A 1 71 ? -14.741 5.002 1.276 1.00 85.69 71 ASP A CA 1
ATOM 543 C C . ASP A 1 71 ? -14.556 5.247 2.775 1.00 85.69 71 ASP A C 1
ATOM 545 O O . ASP A 1 71 ? -14.544 4.332 3.596 1.00 85.69 71 ASP A O 1
ATOM 549 N N . ARG A 1 72 ? -14.471 6.526 3.150 1.00 79.25 72 ARG A N 1
ATOM 550 C CA . ARG A 1 72 ? -14.382 6.948 4.556 1.00 79.25 72 ARG A CA 1
ATOM 551 C C . ARG A 1 72 ? -15.589 6.510 5.397 1.00 79.25 72 ARG A C 1
ATOM 553 O O . ARG A 1 72 ? -15.490 6.480 6.614 1.00 79.25 72 ARG A O 1
ATOM 560 N N . LYS A 1 73 ? -16.738 6.188 4.795 1.00 81.69 73 LYS A N 1
ATOM 561 C CA . LYS A 1 73 ? -17.901 5.710 5.560 1.00 81.69 73 LYS A CA 1
ATOM 562 C C . LYS A 1 73 ? -17.793 4.226 5.890 1.00 81.69 73 LYS A C 1
ATOM 564 O O . LYS A 1 73 ? -18.391 3.786 6.861 1.00 81.69 73 LYS A O 1
ATOM 569 N N . ASN A 1 74 ? -17.021 3.480 5.102 1.00 84.56 74 ASN A N 1
ATOM 570 C CA . ASN A 1 74 ? -16.853 2.038 5.234 1.00 84.56 74 ASN A CA 1
ATOM 571 C C . ASN A 1 74 ? -15.391 1.622 5.482 1.00 84.56 74 ASN A C 1
ATOM 573 O O . ASN A 1 74 ? -15.073 0.442 5.345 1.00 84.56 74 ASN A O 1
ATOM 577 N N . CYS A 1 75 ? -14.512 2.551 5.889 1.00 83.69 75 CYS A N 1
ATOM 578 C CA . CYS A 1 75 ? -13.097 2.271 6.179 1.00 83.69 75 CYS A CA 1
ATOM 579 C C . CYS A 1 75 ? -12.936 1.125 7.183 1.00 83.69 75 CYS A C 1
ATOM 581 O O . CYS A 1 75 ? -12.060 0.290 6.999 1.00 83.69 75 CYS A O 1
ATOM 583 N N . VAL A 1 76 ? -13.817 1.021 8.182 1.00 87.62 76 VAL A N 1
ATOM 584 C CA . VAL A 1 76 ? -13.801 -0.032 9.217 1.00 87.62 76 VAL A CA 1
ATOM 585 C C . VAL A 1 76 ? -13.839 -1.450 8.623 1.00 87.62 76 VAL A C 1
ATOM 587 O O . VAL A 1 76 ? -13.240 -2.359 9.186 1.00 87.62 76 VAL A O 1
ATOM 590 N N . GLN A 1 77 ? -14.451 -1.650 7.448 1.00 84.75 77 GLN A N 1
ATOM 591 C CA . GLN A 1 77 ? -14.489 -2.957 6.768 1.00 84.75 77 GLN A CA 1
ATOM 592 C C . GLN A 1 77 ? -13.119 -3.407 6.235 1.00 84.75 77 GLN A C 1
ATOM 594 O O . GLN A 1 77 ? -12.953 -4.565 5.862 1.00 84.75 77 GLN A O 1
ATOM 599 N N . LEU A 1 78 ? -12.147 -2.493 6.170 1.00 87.31 78 LEU A N 1
ATOM 600 C CA . LEU A 1 78 ? -10.770 -2.800 5.798 1.00 87.31 78 LEU A CA 1
ATOM 601 C C . LEU A 1 78 ? -9.954 -3.343 6.977 1.00 87.31 78 LEU A C 1
ATOM 603 O O . LEU A 1 78 ? -8.866 -3.877 6.761 1.00 87.31 78 LEU A O 1
ATOM 607 N N . ALA A 1 79 ? -10.438 -3.172 8.210 1.00 89.06 79 ALA A N 1
ATOM 608 C CA . ALA A 1 79 ? -9.753 -3.693 9.378 1.00 89.06 79 ALA A CA 1
ATOM 609 C C . ALA A 1 79 ? -9.628 -5.215 9.290 1.00 89.06 79 ALA A C 1
ATOM 611 O O . ALA A 1 79 ? -10.484 -5.901 8.726 1.00 89.06 79 ALA A O 1
ATOM 612 N N . ASP A 1 80 ? -8.541 -5.738 9.852 1.00 86.75 80 ASP A N 1
ATOM 613 C CA . ASP A 1 80 ? -8.333 -7.177 9.917 1.00 86.75 80 ASP A CA 1
ATOM 614 C C . ASP A 1 80 ? -9.518 -7.829 10.662 1.00 86.75 80 ASP A C 1
ATOM 616 O O . ASP A 1 80 ? -9.806 -7.430 11.797 1.00 86.75 80 ASP A O 1
ATOM 620 N N . PRO A 1 81 ? -10.210 -8.819 10.062 1.00 88.12 81 PRO A N 1
ATOM 621 C CA . PRO A 1 81 ? -11.314 -9.517 10.713 1.00 88.12 81 PRO A CA 1
ATOM 622 C C . PRO A 1 81 ? -10.948 -10.114 12.077 1.00 88.12 81 PRO A C 1
ATOM 624 O O . PRO A 1 81 ? -11.817 -10.225 12.937 1.00 88.12 81 PRO A O 1
ATOM 627 N N . GLN A 1 82 ? -9.676 -10.470 12.295 1.00 89.44 82 GLN A N 1
ATOM 628 C CA . GLN A 1 82 ? -9.193 -11.022 13.563 1.00 89.44 82 GLN A CA 1
ATOM 629 C C . GLN A 1 82 ? -9.131 -9.993 14.697 1.00 89.44 82 GLN A C 1
ATOM 631 O O . GLN A 1 82 ? -8.990 -10.380 15.853 1.00 89.44 82 GLN A O 1
ATOM 636 N N . LEU A 1 83 ? -9.236 -8.696 14.393 1.00 89.06 83 LEU A N 1
ATOM 637 C CA . LEU A 1 83 ? -9.319 -7.659 15.418 1.00 89.06 83 LEU A CA 1
ATOM 638 C C . LEU A 1 83 ? -10.712 -7.579 16.045 1.00 89.06 83 LEU A C 1
ATOM 640 O O . LEU A 1 83 ? -10.846 -6.957 17.090 1.00 89.06 83 LEU A O 1
ATOM 644 N N . GLU A 1 84 ? -11.746 -8.161 15.423 1.00 88.31 84 GLU A N 1
ATOM 645 C CA . GLU A 1 84 ? -13.116 -8.228 15.963 1.00 88.31 84 GLU A CA 1
ATOM 646 C C . GLU A 1 84 ? -13.678 -6.866 16.437 1.00 88.31 84 GLU A C 1
ATOM 648 O O . GLU A 1 84 ? -14.449 -6.785 17.390 1.00 88.31 84 GLU A O 1
ATOM 653 N N . GLY A 1 85 ? -13.273 -5.766 15.789 1.00 85.94 85 GLY A N 1
ATOM 654 C CA . GLY A 1 85 ? -13.683 -4.409 16.178 1.00 85.94 85 GLY A CA 1
ATOM 655 C C . GLY A 1 85 ? -12.976 -3.850 17.421 1.00 85.94 85 GLY A C 1
ATOM 656 O O . GLY A 1 85 ? -13.347 -2.786 17.907 1.00 85.94 85 GLY A O 1
ATOM 657 N N . GLN A 1 86 ? -11.946 -4.524 17.940 1.00 91.38 86 GLN A N 1
ATOM 658 C CA . GLN A 1 86 ? -11.141 -4.076 19.082 1.00 91.38 86 GLN A CA 1
ATOM 659 C C . GLN A 1 86 ? -10.117 -3.006 18.678 1.00 91.38 86 GLN A C 1
ATOM 661 O O . GLN A 1 86 ? -8.909 -3.153 18.856 1.00 91.38 86 GLN A O 1
ATOM 666 N N . PHE A 1 87 ? -10.600 -1.910 18.105 1.00 90.56 87 PHE A N 1
ATOM 667 C CA . PHE A 1 87 ? -9.795 -0.750 17.749 1.00 90.56 87 PHE A CA 1
ATOM 668 C C . PHE A 1 87 ? -10.657 0.509 17.773 1.00 90.56 87 PHE A C 1
ATOM 670 O O . PHE A 1 87 ? -11.880 0.463 17.661 1.00 90.56 87 PHE A O 1
ATOM 677 N N . GLN A 1 88 ? -10.017 1.665 17.912 1.00 90.88 88 GLN A N 1
ATOM 678 C CA . GLN A 1 88 ? -10.724 2.937 17.830 1.00 90.88 88 GLN A CA 1
ATOM 679 C C . GLN A 1 88 ? -11.007 3.263 16.362 1.00 90.88 88 GLN A C 1
ATOM 681 O O . GLN A 1 88 ? -10.089 3.581 15.607 1.00 90.88 88 GLN A O 1
ATOM 686 N N . GLU A 1 89 ? -12.277 3.199 15.956 1.00 89.00 89 GLU A N 1
ATOM 687 C CA . GL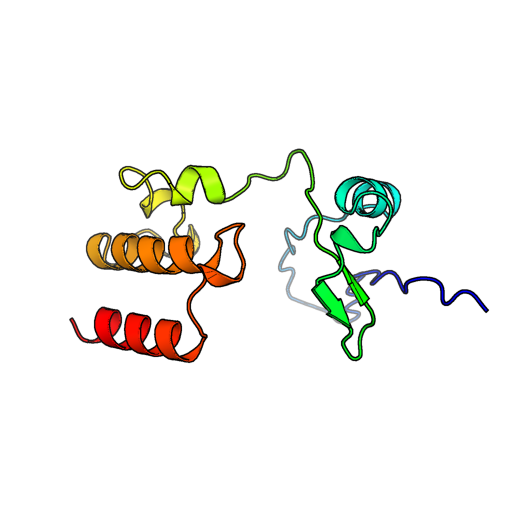U A 1 89 ? -12.696 3.483 14.574 1.00 89.00 89 GLU A CA 1
ATOM 688 C C . GLU A 1 89 ? -12.262 4.879 14.102 1.00 89.00 89 GLU A C 1
ATOM 690 O O . GLU A 1 89 ? -11.852 5.051 12.953 1.00 89.00 89 GLU A O 1
ATOM 695 N N . SER A 1 90 ? -12.282 5.869 15.003 1.00 87.81 90 SER A N 1
ATOM 696 C CA . SER A 1 90 ? -11.823 7.233 14.725 1.00 87.81 90 SER A CA 1
ATOM 697 C C . SER A 1 90 ? -10.350 7.266 14.317 1.00 87.81 90 SER A C 1
ATOM 699 O O . SER A 1 90 ? -10.015 7.824 13.275 1.00 87.81 90 SER A O 1
ATOM 701 N N . MET A 1 91 ? -9.481 6.615 15.092 1.00 90.00 91 MET A N 1
ATOM 702 C CA . MET A 1 91 ? -8.054 6.518 14.785 1.00 90.00 91 MET A CA 1
ATOM 703 C C . MET A 1 91 ? -7.798 5.675 13.542 1.00 90.00 91 MET A C 1
ATOM 705 O O . MET A 1 91 ? -6.936 6.015 12.736 1.00 90.00 91 MET A O 1
ATOM 709 N N . PHE A 1 92 ? -8.560 4.597 13.352 1.00 90.94 92 PHE A N 1
ATOM 710 C CA . PHE A 1 92 ? -8.416 3.734 12.186 1.00 90.94 92 PHE A CA 1
ATOM 711 C C . PHE A 1 92 ? -8.636 4.517 10.890 1.00 90.94 92 PHE A C 1
ATOM 713 O O . PHE A 1 92 ? -7.806 4.464 9.984 1.00 90.94 92 PHE A O 1
ATOM 720 N N . CYS A 1 93 ? -9.708 5.304 10.806 1.00 89.25 93 CYS A N 1
ATOM 721 C CA . CYS A 1 93 ? -9.986 6.073 9.597 1.00 89.25 93 CYS A CA 1
ATOM 722 C C . CYS A 1 93 ? -9.012 7.253 9.401 1.00 89.25 93 CYS A C 1
ATOM 724 O O . CYS A 1 93 ? -8.727 7.602 8.257 1.00 89.25 93 CYS A O 1
ATOM 726 N N . GLU A 1 94 ? -8.415 7.806 10.463 1.00 91.94 94 GLU A N 1
ATOM 727 C CA . GLU A 1 94 ? -7.293 8.752 10.331 1.00 91.94 94 GLU A CA 1
ATOM 728 C C . GLU A 1 94 ? -6.023 8.077 9.781 1.00 91.94 94 GLU A C 1
ATOM 730 O O . GLU A 1 94 ? -5.340 8.632 8.918 1.00 91.94 94 GLU A O 1
ATOM 735 N N . VAL A 1 95 ? -5.724 6.846 10.213 1.00 93.81 95 VAL A N 1
ATOM 736 C CA . VAL A 1 95 ? -4.630 6.038 9.648 1.00 93.81 95 VAL A CA 1
ATOM 737 C C . VAL A 1 95 ? -4.872 5.764 8.160 1.00 93.81 95 VAL A C 1
ATOM 739 O O . VAL A 1 95 ? -3.929 5.841 7.367 1.00 93.81 95 VAL A O 1
ATOM 742 N N . ILE A 1 96 ? -6.123 5.515 7.746 1.00 93.12 96 ILE A N 1
ATOM 743 C CA . ILE A 1 96 ? -6.477 5.335 6.329 1.00 93.12 96 ILE A CA 1
ATOM 744 C C . ILE A 1 96 ? -6.115 6.560 5.482 1.00 93.12 96 ILE A C 1
ATOM 746 O O . ILE A 1 96 ? -5.632 6.380 4.363 1.00 93.12 96 ILE A O 1
ATOM 750 N N . ASP A 1 97 ? -6.255 7.785 5.995 1.00 91.62 97 ASP A N 1
ATOM 751 C CA . ASP A 1 97 ? -5.841 8.985 5.256 1.00 91.62 97 ASP A CA 1
ATOM 752 C C . ASP A 1 97 ? -4.319 8.974 4.986 1.00 91.62 97 ASP A C 1
ATOM 754 O O . ASP A 1 97 ? -3.876 9.303 3.879 1.00 91.62 97 ASP A O 1
ATOM 758 N N . VAL A 1 98 ? -3.505 8.517 5.948 1.00 94.19 98 VAL A N 1
ATOM 759 C CA . VAL A 1 98 ? -2.052 8.348 5.755 1.00 94.19 98 VAL A CA 1
ATOM 760 C C . VAL A 1 98 ? -1.756 7.249 4.738 1.00 94.19 98 VAL A C 1
ATOM 762 O O . VAL A 1 98 ? -0.956 7.458 3.822 1.00 94.19 98 VAL A O 1
ATOM 765 N N . VAL A 1 99 ? -2.443 6.107 4.832 1.00 93.81 99 VAL A N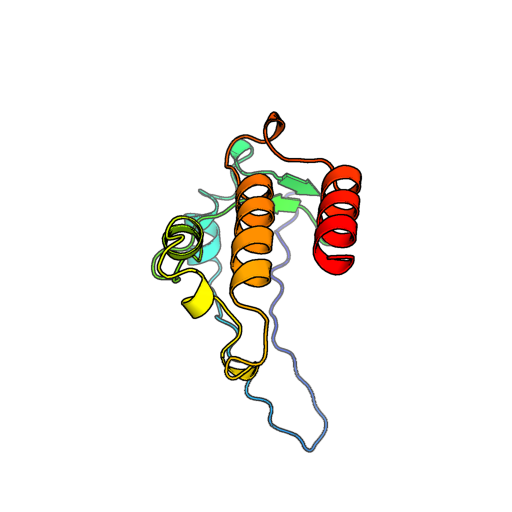 1
ATOM 766 C CA . VAL A 1 99 ? -2.329 5.021 3.845 1.00 93.81 99 VAL A CA 1
ATOM 767 C C . VAL A 1 99 ? -2.669 5.535 2.446 1.00 93.81 99 VAL A C 1
ATOM 769 O O . VAL A 1 99 ? -1.935 5.250 1.497 1.00 93.81 99 VAL A O 1
ATOM 772 N N . LEU A 1 100 ? -3.721 6.345 2.306 1.00 92.00 100 LEU A N 1
ATOM 773 C CA . LEU A 1 100 ? -4.148 6.910 1.030 1.00 92.00 100 LEU A CA 1
ATOM 774 C C . LEU A 1 100 ? -3.098 7.853 0.431 1.00 92.00 100 LEU A C 1
ATOM 776 O O . LEU A 1 100 ? -2.902 7.835 -0.785 1.00 92.00 100 LEU A O 1
ATOM 780 N N . MET A 1 101 ? -2.380 8.628 1.253 1.00 92.69 101 MET A N 1
ATOM 781 C CA . MET A 1 101 ? -1.224 9.416 0.801 1.00 92.69 101 MET A CA 1
ATOM 782 C C . MET A 1 101 ? -0.081 8.525 0.292 1.00 92.69 101 MET A C 1
ATOM 784 O O . MET A 1 101 ? 0.524 8.829 -0.737 1.00 92.69 101 MET A O 1
ATOM 788 N N . CYS A 1 102 ? 0.187 7.403 0.966 1.00 92.69 102 CYS A N 1
ATOM 789 C CA . CYS A 1 102 ? 1.254 6.465 0.606 1.00 92.69 102 CYS A CA 1
ATOM 790 C C . CYS A 1 102 ? 0.978 5.696 -0.694 1.00 92.69 102 CYS A C 1
ATOM 792 O O . CYS A 1 102 ? 1.902 5.438 -1.468 1.00 92.69 102 CYS A O 1
ATOM 794 N N . VAL A 1 103 ? -0.279 5.324 -0.960 1.00 88.62 103 VAL A N 1
ATOM 795 C CA . VAL A 1 103 ? -0.632 4.464 -2.106 1.00 88.62 103 VAL A CA 1
ATOM 796 C C . VAL A 1 103 ? -0.994 5.225 -3.385 1.00 88.62 103 VAL A C 1
ATOM 798 O O . VAL A 1 103 ? -1.452 4.599 -4.347 1.00 88.62 103 VAL A O 1
ATOM 801 N N . ARG A 1 104 ? -0.794 6.550 -3.436 1.00 87.31 104 ARG A N 1
ATOM 802 C CA . ARG A 1 104 ? -1.055 7.372 -4.634 1.00 87.31 104 ARG A CA 1
ATOM 803 C C . ARG A 1 104 ? -0.264 6.882 -5.841 1.00 87.31 104 ARG A C 1
ATOM 805 O O . ARG A 1 104 ? 0.859 6.401 -5.714 1.00 87.31 104 ARG A O 1
ATOM 812 N N . ASP A 1 105 ? -0.825 7.011 -7.040 1.00 83.69 105 ASP A N 1
ATOM 813 C CA . ASP A 1 105 ? -0.114 6.596 -8.256 1.00 83.69 105 ASP A CA 1
ATOM 814 C C . ASP A 1 105 ? 1.083 7.492 -8.573 1.00 83.69 105 AS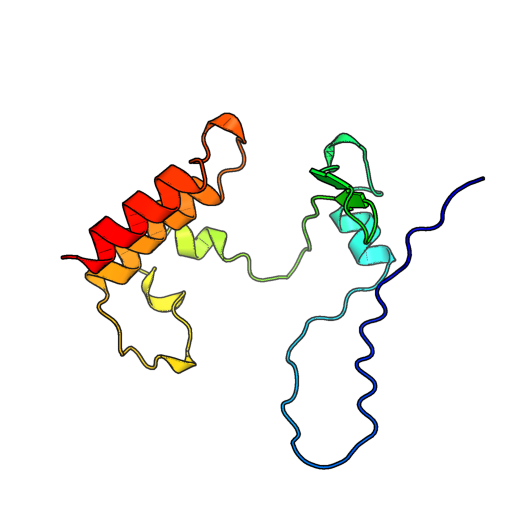P A C 1
ATOM 816 O O . ASP A 1 105 ? 2.118 6.980 -9.000 1.00 83.69 105 ASP A O 1
ATOM 820 N N . ASP A 1 106 ? 0.964 8.785 -8.282 1.00 85.44 106 ASP A N 1
ATOM 821 C CA . ASP A 1 106 ? 2.020 9.767 -8.480 1.00 85.44 106 ASP A CA 1
ATOM 822 C C . ASP A 1 106 ? 3.092 9.675 -7.384 1.00 85.44 106 ASP A C 1
ATOM 824 O O . ASP A 1 106 ? 2.810 9.883 -6.204 1.00 85.44 106 ASP A O 1
ATOM 828 N N . SER A 1 107 ? 4.324 9.346 -7.779 1.00 85.44 107 SER A N 1
ATOM 829 C CA . SER A 1 107 ? 5.449 9.141 -6.859 1.00 85.44 107 SER A CA 1
ATOM 830 C C . SER A 1 107 ? 5.831 10.384 -6.039 1.00 85.44 107 SER A C 1
ATOM 832 O O . SER A 1 107 ? 5.994 10.223 -4.831 1.00 85.44 107 SER A O 1
ATOM 834 N N . PRO A 1 108 ? 5.992 11.593 -6.617 1.00 88.19 108 PRO A N 1
ATOM 835 C CA . PRO A 1 108 ? 6.360 12.781 -5.842 1.00 88.19 108 PRO A CA 1
ATOM 836 C C . PRO A 1 108 ? 5.273 13.239 -4.859 1.00 88.19 108 PRO A C 1
ATOM 838 O O . PRO A 1 108 ? 5.596 13.906 -3.883 1.00 88.19 108 PRO A O 1
ATOM 841 N N . SER A 1 109 ? 4.006 12.861 -5.061 1.00 89.94 109 SER A N 1
ATOM 842 C CA . SER A 1 109 ? 2.927 13.149 -4.103 1.00 89.94 109 SER A CA 1
ATOM 843 C C . SER A 1 109 ? 2.897 12.253 -2.856 1.00 89.94 109 SER A C 1
ATOM 845 O O . SER A 1 109 ? 2.057 12.476 -1.975 1.00 89.94 109 SER A O 1
ATOM 847 N N . ARG A 1 110 ? 3.752 11.221 -2.792 1.00 93.69 110 ARG A N 1
ATOM 848 C CA . ARG A 1 110 ? 3.835 10.296 -1.655 1.00 93.69 110 ARG A CA 1
ATOM 849 C C . ARG A 1 110 ? 4.732 10.878 -0.558 1.00 93.69 110 ARG A C 1
ATOM 851 O O . ARG A 1 110 ? 5.769 11.459 -0.875 1.00 93.69 110 ARG A O 1
ATOM 858 N N . PRO A 1 111 ? 4.385 10.690 0.724 1.00 96.56 111 PRO A N 1
ATOM 859 C CA . PRO A 1 111 ? 5.227 11.125 1.827 1.00 96.56 111 PRO A CA 1
ATOM 860 C C . PRO A 1 111 ? 6.525 10.314 1.897 1.00 96.56 111 PRO A C 1
ATOM 862 O O . PRO A 1 111 ? 6.588 9.154 1.480 1.00 96.56 111 PRO A O 1
ATOM 865 N N . THR A 1 112 ? 7.563 10.909 2.480 1.00 95.44 112 THR A N 1
ATOM 866 C CA . THR A 1 112 ? 8.762 10.158 2.871 1.00 95.44 112 THR A CA 1
ATOM 867 C C . THR A 1 112 ? 8.454 9.260 4.067 1.00 95.44 112 THR A C 1
ATOM 869 O O . THR A 1 112 ? 7.559 9.550 4.860 1.00 95.44 112 THR A O 1
ATOM 872 N N . MET A 1 113 ? 9.232 8.190 4.264 1.00 95.50 113 MET A N 1
ATOM 873 C CA . MET A 1 113 ? 9.053 7.323 5.437 1.00 95.50 113 MET A CA 1
ATOM 874 C C . MET A 1 113 ? 9.181 8.087 6.760 1.00 95.50 113 MET A C 1
ATOM 876 O O . MET A 1 113 ? 8.469 7.778 7.707 1.00 95.50 113 MET A O 1
ATOM 880 N N . THR A 1 114 ? 10.015 9.129 6.814 1.00 97.25 114 THR A N 1
ATOM 881 C CA . THR A 1 114 ? 10.101 10.023 7.977 1.00 97.25 114 THR A CA 1
ATOM 882 C C . THR A 1 114 ? 8.768 10.715 8.257 1.00 97.25 114 THR A C 1
ATOM 884 O O . THR A 1 114 ? 8.318 10.723 9.396 1.00 97.25 114 THR A O 1
ATOM 887 N N . GLN A 1 115 ? 8.104 11.255 7.228 1.00 96.94 115 GLN A N 1
ATOM 888 C CA . GLN A 1 115 ? 6.788 11.885 7.381 1.00 96.94 115 GLN A CA 1
ATOM 889 C C . GLN A 1 115 ? 5.715 10.878 7.808 1.00 96.94 115 GLN A C 1
ATOM 891 O O . GLN A 1 115 ? 4.852 11.221 8.609 1.00 96.94 115 GLN A O 1
ATOM 896 N N . VAL A 1 116 ? 5.780 9.638 7.307 1.00 97.38 116 VAL A N 1
ATOM 897 C CA . VAL A 1 116 ? 4.848 8.570 7.702 1.00 97.38 116 VAL A CA 1
ATOM 898 C C . VAL A 1 116 ? 5.012 8.213 9.177 1.00 97.38 116 VAL A C 1
ATOM 900 O O . VAL A 1 116 ? 4.013 8.132 9.880 1.00 97.38 116 VAL A O 1
ATOM 903 N N . VAL A 1 117 ? 6.246 8.043 9.661 1.00 96.69 117 VAL A N 1
ATOM 904 C CA . VAL A 1 117 ? 6.506 7.728 11.078 1.00 96.69 117 VAL A CA 1
ATOM 905 C C . VAL A 1 117 ? 6.021 8.858 11.982 1.00 96.69 117 VAL A C 1
ATOM 907 O O . VAL A 1 117 ? 5.273 8.599 12.914 1.00 96.69 117 VAL A O 1
ATOM 910 N N . VAL A 1 118 ? 6.341 10.113 11.650 1.00 96.75 118 VAL A N 1
ATOM 911 C CA . VAL A 1 118 ? 5.858 11.280 12.409 1.00 96.75 118 VAL A CA 1
ATOM 912 C C . VAL A 1 118 ? 4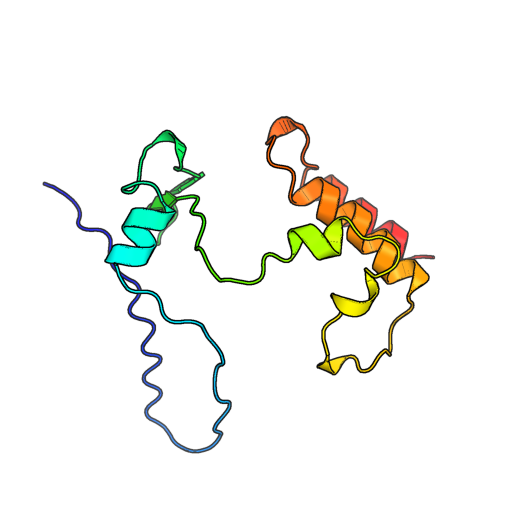.328 11.333 12.447 1.00 96.75 118 VAL A C 1
ATOM 914 O O . VAL A 1 118 ? 3.746 11.629 13.489 1.00 96.75 118 VAL A O 1
ATOM 917 N N . ALA A 1 119 ? 3.664 11.037 11.326 1.00 96.25 119 ALA A N 1
ATOM 918 C CA . ALA A 1 119 ? 2.208 10.984 11.278 1.00 96.25 119 ALA A CA 1
ATOM 919 C C . ALA A 1 119 ? 1.650 9.864 12.170 1.00 96.25 119 ALA A C 1
ATOM 921 O O . ALA A 1 119 ? 0.702 10.104 12.910 1.00 96.25 119 ALA A O 1
ATOM 922 N N . MET A 1 120 ? 2.239 8.667 12.133 1.00 95.25 120 MET A N 1
ATOM 923 C CA . MET A 1 120 ? 1.816 7.548 12.982 1.00 95.25 120 MET A CA 1
ATOM 924 C C . MET A 1 120 ? 2.020 7.858 14.470 1.00 95.25 120 MET A C 1
ATOM 926 O O . MET A 1 120 ? 1.088 7.669 15.245 1.00 95.25 120 MET A O 1
ATOM 930 N N . ASP A 1 121 ? 3.169 8.416 14.859 1.00 95.81 121 ASP A N 1
ATOM 931 C CA . ASP A 1 121 ? 3.450 8.812 16.246 1.00 95.81 121 ASP A CA 1
ATOM 932 C C . ASP A 1 121 ? 2.418 9.828 16.757 1.00 95.81 121 ASP A C 1
ATOM 934 O O . ASP A 1 121 ? 1.864 9.676 17.850 1.00 95.81 121 ASP A O 1
ATOM 938 N N . TYR A 1 122 ? 2.093 10.836 15.941 1.00 94.44 122 TYR A N 1
ATOM 939 C CA . TYR A 1 122 ? 1.044 11.808 16.254 1.00 94.44 122 TYR A CA 1
ATOM 940 C C . TYR A 1 122 ? -0.328 11.151 16.448 1.00 94.44 122 TYR A C 1
ATOM 942 O O . TYR A 1 122 ? -1.044 11.501 17.380 1.00 94.44 122 TYR A O 1
ATOM 950 N N . LEU A 1 123 ? -0.700 10.188 15.599 1.00 93.31 123 LEU A N 1
ATOM 951 C CA . LEU A 1 123 ? -1.964 9.466 15.750 1.00 93.31 123 LEU A CA 1
ATOM 952 C C . LEU A 1 123 ? -1.980 8.635 17.039 1.00 93.31 123 LEU A C 1
ATOM 954 O O . LEU A 1 123 ? -2.964 8.676 17.764 1.00 93.31 123 LEU A O 1
ATOM 958 N N . THR A 1 124 ? -0.887 7.939 17.363 1.00 93.00 124 THR A N 1
ATOM 959 C CA . THR A 1 124 ? -0.793 7.084 18.564 1.00 93.00 124 THR A CA 1
ATOM 960 C C . THR A 1 124 ? -0.649 7.840 19.887 1.00 93.00 124 THR A C 1
ATOM 962 O O . THR A 1 124 ? -0.764 7.227 20.943 1.00 93.00 124 THR A O 1
ATOM 965 N N . SER A 1 125 ? -0.387 9.149 19.846 1.00 90.75 125 SER A N 1
ATOM 966 C CA . SER A 1 125 ? -0.231 10.004 21.034 1.00 90.75 125 SER A CA 1
ATOM 967 C C . SER A 1 125 ? -1.483 10.820 21.379 1.00 90.75 125 SER A C 1
ATOM 969 O O . SER A 1 125 ? -1.426 11.663 22.277 1.00 90.75 125 SER A O 1
ATOM 971 N N . LYS A 1 126 ? -2.591 10.583 20.667 1.00 81.06 126 LYS A N 1
ATOM 972 C CA . LYS A 1 126 ? -3.903 11.180 20.944 1.00 81.06 126 LYS A CA 1
ATOM 973 C C . LYS A 1 126 ? -4.602 10.566 22.153 1.00 81.06 126 LYS A C 1
ATOM 975 O O . LYS A 1 126 ? -4.342 9.385 22.468 1.00 81.06 126 LYS A O 1
#

Foldseek 3Di:
DDDDQDPPPPPPPDPDDDDDPPPPDDDDDPVQVCVFQVNVDPVQWDDADPNGTDGGGDGPPDPDCVVLLPPLVNVVVVDDVVCVPVDDNVLSSQLSVLVVQQPDPDDVSHDDVVVSVVSVVVSVVD

Nearest PDB structures (foldseek):
  4q5j-assembly1_A  TM=8.754E-01  e=3.334E-01  Arabidopsis thaliana
  5lpy-assembly1_A  TM=5.761E-01  e=5.350E-02  Arabidopsis thaliana
  6bfn-assembly1_A  TM=7.868E-01  e=3.783E-01  Homo sapiens
  4oh4-assembly1_A  TM=6.507E-01  e=2.759E-01  Arabidopsis thaliana

Organism: NCBI:txid158383

Solvent-accessible surface area (backbone atoms only — not comparable to full-atom values): 8346 Å² total; per-residue (Å²): 134,85,80,72,83,80,74,82,72,83,70,81,77,74,91,72,87,90,77,91,76,80,74,86,70,86,84,76,54,73,68,56,53,32,60,25,22,61,67,70,34,74,93,26,54,75,50,72,57,100,93,42,79,40,64,50,62,58,71,82,93,60,86,66,63,62,72,45,64,71,30,80,91,50,35,74,77,71,52,64,77,90,50,74,77,78,64,61,64,70,58,51,52,55,50,40,55,54,50,54,39,60,69,46,88,54,70,89,75,31,70,52,70,69,56,51,50,53,51,50,54,57,62,73,69,108

pLDDT: mean 79.51, std 19.15, range [33.19, 97.38]

Sequence (126 aa):
MSKKPKLVHCSFVSEDAANQSKSNAMVFSFRELTTATNHFRQGSFIGEGSYGPVYKGKIEGTGQARPFLNDRKNCVQLADPQLEGQFQESMFCEVIDVVLMCVRDDSPSRPTMTQVVVAMDYLTSK